Protein AF-A0A3R5UAH2-F1 (afdb_monomer_lite)

Secondary structure (DSSP, 8-state):
--HHHHHHHHHHHHHHHHHHHHHHHHHHHHHHHHHHHHHHHHHHHHHH-TT--SHHHHHHHHHHHHHHHHHHHHHHHHHHHHHHHHHHHHHHHHHHHHHHHHHHHHHHTTS--

Radius of gyration: 25.36 Å; chains: 1; bounding box: 59×18×71 Å

Structure (mmCIF, N/CA/C/O backbone):
data_AF-A0A3R5UAH2-F1
#
_entry.id   AF-A0A3R5UAH2-F1
#
loop_
_atom_site.group_PDB
_atom_site.id
_atom_site.type_symbol
_atom_site.label_atom_id
_atom_site.label_alt_id
_atom_site.label_comp_id
_atom_site.label_asym_id
_atom_site.label_entity_id
_atom_site.label_seq_id
_atom_site.pdbx_PDB_ins_code
_atom_site.Cartn_x
_atom_site.Cartn_y
_atom_site.Cartn_z
_atom_site.occupancy
_atom_site.B_iso_or_equiv
_atom_site.auth_seq_id
_atom_site.auth_comp_id
_atom_site.auth_asym_id
_atom_site.auth_atom_id
_atom_site.pdbx_PDB_model_num
ATOM 1 N N . MET A 1 1 ? 25.115 9.848 -23.576 1.00 60.31 1 MET A N 1
ATOM 2 C CA . MET A 1 1 ? 24.892 8.673 -22.694 1.00 60.31 1 MET A CA 1
ATOM 3 C C . MET A 1 1 ? 24.383 7.517 -23.545 1.00 60.31 1 MET A C 1
ATOM 5 O O . MET A 1 1 ? 23.520 7.759 -24.379 1.00 60.31 1 MET A O 1
ATOM 9 N N . SER A 1 2 ? 24.900 6.294 -23.387 1.00 81.31 2 SER A N 1
ATOM 10 C CA . SER A 1 2 ? 24.414 5.140 -24.166 1.00 81.31 2 SER A CA 1
ATOM 11 C C . SER A 1 2 ? 23.060 4.653 -23.633 1.00 81.31 2 SER A C 1
ATOM 13 O O . SER A 1 2 ? 22.822 4.717 -22.421 1.00 81.31 2 SER A O 1
ATOM 15 N N . LYS A 1 3 ? 22.184 4.122 -24.501 1.00 81.81 3 LYS A N 1
ATOM 16 C CA . LYS A 1 3 ? 20.893 3.520 -24.094 1.00 81.81 3 LYS A CA 1
ATOM 17 C C . LYS A 1 3 ? 21.080 2.493 -22.964 1.00 81.81 3 LYS A C 1
ATOM 19 O O . LYS A 1 3 ? 20.392 2.556 -21.952 1.00 81.81 3 LYS A O 1
ATOM 24 N N . LYS A 1 4 ? 22.130 1.670 -23.064 1.00 84.12 4 LYS A N 1
ATOM 25 C CA . LYS A 1 4 ? 22.572 0.704 -22.044 1.00 84.12 4 LYS A CA 1
ATOM 26 C C . LYS A 1 4 ? 22.828 1.339 -20.668 1.00 84.12 4 LYS A C 1
ATOM 28 O O . LYS A 1 4 ? 22.342 0.831 -19.661 1.00 84.12 4 LYS A O 1
ATOM 33 N N . SER A 1 5 ? 23.561 2.457 -20.613 1.00 86.25 5 SER A N 1
ATOM 34 C CA . SER A 1 5 ? 23.811 3.173 -19.348 1.00 86.25 5 SER A CA 1
ATOM 35 C C . SER A 1 5 ? 22.534 3.773 -18.747 1.00 86.25 5 SER A C 1
ATOM 37 O O . SER A 1 5 ? 22.347 3.714 -17.534 1.00 86.25 5 SER A O 1
ATOM 39 N N . SER A 1 6 ? 21.627 4.271 -19.593 1.00 89.31 6 SER A N 1
ATOM 40 C CA . SER A 1 6 ? 20.330 4.806 -19.167 1.00 89.31 6 SER A CA 1
ATOM 41 C C . SER A 1 6 ? 19.433 3.722 -18.555 1.00 89.31 6 SER A C 1
ATOM 43 O O . SER A 1 6 ? 18.920 3.898 -17.450 1.00 89.31 6 SER A O 1
ATOM 45 N N . TYR A 1 7 ? 19.305 2.565 -19.217 1.00 90.56 7 TYR A N 1
ATOM 46 C CA . TYR A 1 7 ? 18.507 1.442 -18.712 1.00 90.56 7 TYR A CA 1
ATOM 47 C C . TYR A 1 7 ? 19.055 0.888 -17.398 1.00 90.56 7 TYR A C 1
ATOM 49 O O . TYR A 1 7 ? 18.286 0.662 -16.467 1.00 90.56 7 TYR A O 1
ATOM 57 N N . LYS A 1 8 ? 20.382 0.756 -17.273 1.00 89.50 8 LYS A N 1
ATOM 58 C CA . LYS A 1 8 ? 21.011 0.326 -16.018 1.00 89.50 8 LYS A CA 1
ATOM 59 C C . LYS A 1 8 ? 20.704 1.287 -14.865 1.00 89.50 8 LYS A C 1
ATOM 61 O O . LYS A 1 8 ? 20.313 0.835 -13.796 1.00 89.50 8 LYS A O 1
ATOM 66 N N . ARG A 1 9 ? 20.791 2.605 -15.096 1.00 93.00 9 ARG A N 1
ATOM 67 C CA . ARG A 1 9 ? 20.428 3.605 -14.078 1.00 93.00 9 ARG A CA 1
ATOM 68 C C . ARG A 1 9 ? 18.964 3.472 -13.654 1.00 93.00 9 ARG A C 1
ATOM 70 O O . ARG A 1 9 ? 18.670 3.500 -12.466 1.00 93.00 9 ARG A O 1
ATOM 77 N N . LYS A 1 10 ? 18.054 3.276 -14.614 1.00 93.06 10 LYS A N 1
ATOM 78 C CA . LYS A 1 10 ? 16.627 3.058 -14.333 1.00 93.06 10 LYS A CA 1
ATOM 79 C C . LYS A 1 10 ? 16.379 1.793 -13.512 1.00 93.06 10 LYS A C 1
ATOM 81 O O . LYS A 1 10 ? 15.600 1.837 -12.567 1.00 93.06 10 LYS A O 1
ATOM 86 N N . MET A 1 11 ? 17.067 0.694 -13.814 1.00 94.06 11 MET A N 1
ATOM 87 C CA . MET A 1 11 ? 17.007 -0.519 -12.993 1.00 94.06 11 MET A CA 1
ATOM 88 C C . MET A 1 11 ? 17.432 -0.243 -11.544 1.00 94.06 11 MET A C 1
ATOM 90 O O . MET A 1 11 ? 16.733 -0.646 -10.618 1.00 94.06 11 MET A O 1
ATOM 94 N N . ASP A 1 12 ? 18.537 0.473 -11.330 1.00 93.81 12 ASP A N 1
ATOM 95 C CA . ASP A 1 12 ? 19.001 0.806 -9.978 1.00 93.81 12 ASP A CA 1
ATOM 96 C C . ASP A 1 12 ? 18.001 1.717 -9.238 1.00 93.81 12 ASP A C 1
ATOM 98 O O . ASP A 1 12 ? 17.711 1.481 -8.064 1.00 93.81 12 ASP A O 1
ATOM 102 N N . GLU A 1 13 ? 17.405 2.700 -9.928 1.00 93.62 13 GLU A N 1
ATOM 103 C CA . GLU A 1 13 ? 16.338 3.563 -9.393 1.00 93.62 13 GLU A CA 1
ATOM 104 C C . GLU A 1 13 ? 15.145 2.730 -8.870 1.00 93.62 13 GLU A C 1
ATOM 106 O O . GLU A 1 13 ? 14.755 2.871 -7.708 1.00 93.62 13 GLU A O 1
ATOM 111 N N . TYR A 1 14 ? 14.596 1.816 -9.681 1.00 92.31 14 TYR A N 1
ATOM 112 C CA . TYR A 1 14 ? 13.428 1.008 -9.288 1.00 92.31 14 TYR A CA 1
ATOM 113 C C . TYR A 1 14 ? 13.750 -0.087 -8.269 1.00 92.31 14 TYR A C 1
ATOM 115 O O . TYR A 1 14 ? 12.918 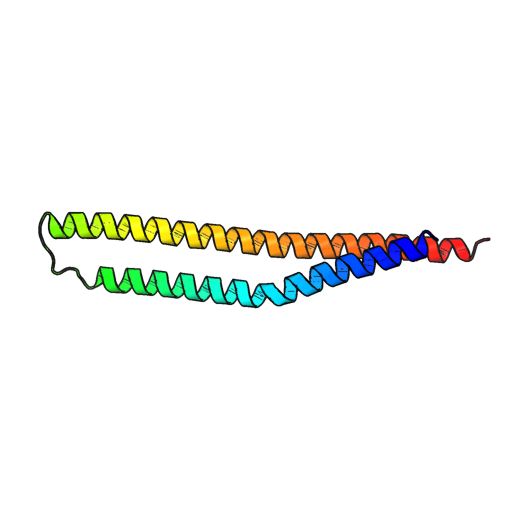-0.404 -7.414 1.00 92.31 14 TYR A O 1
ATOM 123 N N . LYS A 1 15 ? 14.966 -0.638 -8.304 1.00 91.69 15 LYS A N 1
ATOM 124 C CA . LYS A 1 15 ? 15.434 -1.574 -7.279 1.00 91.69 15 LYS A CA 1
ATOM 125 C C . LYS A 1 15 ? 15.531 -0.887 -5.918 1.00 91.69 15 LYS A C 1
ATOM 127 O O . LYS A 1 15 ? 15.058 -1.427 -4.922 1.00 91.69 15 LYS A O 1
ATOM 132 N N . ASN A 1 16 ? 16.091 0.321 -5.874 1.00 92.38 16 ASN A N 1
ATOM 133 C CA . ASN A 1 16 ? 16.179 1.101 -4.642 1.00 92.38 16 ASN A CA 1
ATOM 134 C C . ASN A 1 16 ? 14.794 1.501 -4.118 1.00 92.38 16 ASN A C 1
ATOM 136 O O . ASN A 1 16 ? 14.552 1.404 -2.917 1.00 92.38 16 ASN A O 1
ATOM 140 N N . ALA A 1 17 ? 13.869 1.887 -5.001 1.00 88.19 17 ALA A N 1
ATOM 141 C CA . ALA A 1 17 ? 12.492 2.190 -4.614 1.00 88.19 17 ALA A CA 1
ATOM 142 C C . ALA A 1 17 ? 11.776 0.976 -3.986 1.00 88.19 17 ALA A C 1
ATOM 144 O O . ALA A 1 17 ? 11.192 1.113 -2.912 1.00 88.19 17 ALA A O 1
ATOM 145 N N . SER A 1 18 ? 11.885 -0.217 -4.585 1.00 89.56 18 SER A N 1
ATOM 146 C CA . SER A 1 18 ? 11.323 -1.455 -4.012 1.00 89.56 18 SER A CA 1
ATOM 147 C C . SER A 1 18 ? 11.957 -1.804 -2.658 1.00 89.56 18 SER A C 1
ATOM 149 O O . SER A 1 18 ? 11.244 -2.087 -1.696 1.00 89.56 18 SER A O 1
ATOM 151 N N . ASN A 1 19 ? 13.285 -1.703 -2.539 1.00 89.44 19 ASN A N 1
ATOM 152 C CA . ASN A 1 19 ? 13.987 -1.965 -1.279 1.00 89.44 19 ASN A CA 1
ATOM 153 C C . ASN A 1 19 ? 13.562 -1.008 -0.158 1.00 89.44 19 ASN A C 1
ATOM 155 O O . ASN A 1 19 ? 13.397 -1.430 0.986 1.00 89.44 19 ASN A O 1
ATOM 159 N N . ASN A 1 20 ? 13.376 0.275 -0.479 1.00 87.19 20 ASN A N 1
ATOM 160 C CA . ASN A 1 20 ? 12.886 1.254 0.486 1.00 87.19 20 ASN A CA 1
ATOM 161 C C . ASN A 1 20 ? 11.473 0.898 0.955 1.00 87.19 20 ASN A C 1
ATOM 163 O O . ASN A 1 20 ? 11.218 0.933 2.153 1.00 87.19 20 ASN A O 1
ATOM 167 N N . ILE A 1 21 ? 10.584 0.497 0.042 1.00 86.88 21 ILE A N 1
ATOM 168 C CA . ILE A 1 21 ? 9.226 0.061 0.393 1.00 86.88 21 ILE A CA 1
ATOM 169 C C . ILE A 1 21 ? 9.262 -1.136 1.358 1.00 86.88 21 ILE A C 1
ATOM 171 O O . ILE A 1 21 ? 8.710 -1.038 2.455 1.00 86.88 21 ILE A O 1
ATOM 175 N N . ARG A 1 22 ? 10.006 -2.201 1.026 1.00 85.25 22 ARG A N 1
ATOM 176 C CA . ARG A 1 22 ? 10.159 -3.390 1.892 1.00 85.25 22 ARG A CA 1
ATOM 177 C C . ARG A 1 22 ? 10.704 -3.078 3.280 1.00 85.25 22 ARG A C 1
ATOM 179 O O . ARG A 1 22 ? 10.437 -3.800 4.232 1.00 85.25 22 ARG A O 1
ATOM 186 N N . ARG A 1 23 ? 11.505 -2.020 3.413 1.00 85.62 23 ARG A N 1
ATOM 187 C CA . ARG A 1 23 ? 12.065 -1.614 4.706 1.00 85.62 23 ARG A CA 1
ATOM 188 C C . ARG A 1 23 ? 11.006 -1.022 5.641 1.00 85.62 23 ARG A C 1
ATOM 190 O O . ARG A 1 23 ? 11.120 -1.186 6.857 1.00 85.62 23 ARG A O 1
ATOM 197 N N . TYR A 1 24 ? 10.024 -0.308 5.095 1.00 78.44 24 TYR A N 1
ATOM 198 C CA . TYR A 1 24 ? 9.004 0.392 5.882 1.00 78.44 24 TYR A CA 1
ATOM 199 C C . TYR A 1 24 ? 7.714 -0.412 6.054 1.00 78.44 24 TYR A C 1
ATOM 201 O O . TYR A 1 24 ? 7.021 -0.220 7.050 1.00 78.44 24 TYR A O 1
ATOM 209 N N . GLU A 1 25 ? 7.423 -1.343 5.146 1.00 82.69 25 GLU A N 1
ATOM 210 C CA . GLU A 1 25 ? 6.239 -2.208 5.193 1.00 82.69 25 GLU A CA 1
ATOM 211 C C . GLU A 1 25 ? 6.033 -2.901 6.564 1.00 82.69 25 GLU A C 1
ATOM 213 O O . GLU A 1 25 ? 4.950 -2.739 7.135 1.00 82.69 25 GLU A O 1
ATOM 218 N N . PRO A 1 26 ? 7.043 -3.538 7.201 1.00 83.06 26 PRO A N 1
ATOM 219 C CA . PRO A 1 26 ? 6.847 -4.196 8.497 1.00 83.06 26 PRO A CA 1
ATOM 220 C C . PRO A 1 26 ? 6.513 -3.226 9.634 1.00 83.06 26 PRO A C 1
ATOM 222 O O . PRO A 1 26 ? 5.765 -3.565 10.552 1.00 83.06 26 PRO A O 1
ATOM 225 N N . GLN A 1 27 ? 7.066 -2.009 9.588 1.00 81.25 27 GLN A N 1
ATOM 226 C CA . GLN A 1 27 ? 6.816 -0.986 10.608 1.00 81.25 27 GLN A CA 1
ATOM 227 C C . GLN A 1 27 ? 5.370 -0.499 10.520 1.00 81.25 27 GLN A C 1
ATOM 229 O O . GLN A 1 27 ? 4.697 -0.379 11.540 1.00 81.25 27 GLN A O 1
ATOM 234 N N . ILE A 1 28 ? 4.875 -0.294 9.298 1.00 80.00 28 ILE A N 1
ATOM 235 C CA . ILE A 1 28 ? 3.494 0.124 9.041 1.00 80.00 28 ILE A CA 1
ATOM 236 C C . ILE A 1 28 ? 2.517 -0.977 9.457 1.00 80.00 28 ILE A C 1
ATOM 238 O O . ILE A 1 28 ? 1.536 -0.683 10.139 1.00 80.00 28 ILE A O 1
ATOM 242 N N . GLN A 1 29 ? 2.811 -2.236 9.121 1.00 82.25 29 GLN A N 1
ATOM 243 C CA . GLN A 1 29 ? 2.006 -3.382 9.545 1.00 82.25 29 GLN A CA 1
ATOM 244 C C . GLN A 1 29 ? 1.945 -3.494 11.076 1.00 82.25 29 GLN A C 1
ATOM 246 O O . GLN A 1 29 ? 0.866 -3.612 11.651 1.00 82.25 29 GLN A O 1
ATOM 251 N N . THR A 1 30 ? 3.087 -3.351 11.754 1.00 84.69 30 THR A N 1
ATOM 252 C CA . THR A 1 30 ? 3.147 -3.373 13.224 1.00 84.69 30 THR A CA 1
ATOM 253 C C . THR A 1 30 ? 2.314 -2.245 13.836 1.00 84.69 30 THR A C 1
ATOM 255 O O . THR A 1 30 ? 1.547 -2.476 14.770 1.00 84.69 30 THR A O 1
ATOM 258 N N . SER A 1 31 ? 2.420 -1.020 13.310 1.00 80.75 31 SER A N 1
ATOM 259 C CA . SER A 1 31 ? 1.606 0.106 13.781 1.00 80.75 31 SER A CA 1
ATOM 260 C C . SER A 1 31 ? 0.109 -0.136 13.571 1.00 80.75 31 SER A C 1
ATOM 262 O O . SER A 1 31 ? -0.684 0.154 14.465 1.00 80.75 31 SER A O 1
ATOM 264 N N . LEU A 1 32 ? -0.281 -0.708 12.429 1.00 83.06 32 LEU A N 1
ATOM 265 C CA . LEU A 1 32 ? -1.663 -1.094 12.140 1.00 83.06 32 LEU A CA 1
ATOM 266 C C . LEU A 1 32 ? -2.207 -2.107 13.151 1.00 83.06 32 LEU A C 1
ATOM 268 O O . LEU A 1 32 ? -3.328 -1.946 13.636 1.00 83.06 32 LEU A O 1
ATOM 272 N N . ASP A 1 33 ? -1.418 -3.121 13.494 1.00 84.56 33 ASP A N 1
ATOM 273 C CA . ASP A 1 33 ? -1.829 -4.155 14.442 1.00 84.56 33 ASP A CA 1
ATOM 274 C C . ASP A 1 33 ? -1.939 -3.613 15.874 1.00 84.56 33 ASP A C 1
ATOM 276 O O . ASP A 1 33 ? -2.890 -3.940 16.585 1.00 84.56 33 ASP A O 1
ATOM 280 N N . ILE A 1 34 ? -1.040 -2.709 16.285 1.00 82.56 34 ILE A N 1
ATOM 281 C CA . ILE A 1 34 ? -1.143 -1.999 17.573 1.00 82.56 34 ILE A CA 1
ATOM 282 C C . ILE A 1 34 ? -2.439 -1.186 17.643 1.00 82.56 34 ILE A C 1
ATOM 284 O O . ILE A 1 34 ? -3.149 -1.248 18.650 1.00 82.56 34 ILE A O 1
ATOM 288 N N . ILE A 1 35 ? -2.772 -0.450 16.577 1.00 78.94 35 ILE A N 1
ATOM 289 C CA . ILE A 1 35 ? -3.997 0.358 16.519 1.00 78.94 35 ILE A CA 1
ATOM 290 C C . ILE A 1 35 ? -5.226 -0.551 16.629 1.00 78.94 35 ILE A C 1
ATOM 292 O O . ILE A 1 35 ? -6.076 -0.314 17.485 1.00 78.94 35 ILE A O 1
ATOM 296 N N . LYS A 1 36 ? -5.296 -1.631 15.839 1.00 80.81 36 LYS A N 1
ATOM 297 C CA . LYS A 1 36 ? -6.408 -2.599 15.891 1.00 80.81 36 LYS A CA 1
ATOM 298 C C . LYS A 1 36 ? -6.580 -3.209 17.282 1.00 80.81 36 LYS A C 1
ATOM 300 O O . LYS A 1 36 ? -7.697 -3.277 17.788 1.00 80.81 36 LYS A O 1
ATOM 305 N N . ASN A 1 37 ? -5.482 -3.614 17.918 1.00 82.31 37 ASN A N 1
ATOM 306 C CA . ASN A 1 37 ? -5.520 -4.188 19.262 1.00 82.31 37 ASN A CA 1
ATOM 307 C C . ASN A 1 37 ? -5.969 -3.166 20.315 1.00 82.31 37 ASN A C 1
ATOM 309 O O . ASN A 1 37 ? -6.741 -3.510 21.206 1.00 82.31 37 ASN A O 1
ATOM 313 N N . THR A 1 38 ? -5.534 -1.909 20.192 1.00 76.69 38 THR A N 1
ATOM 314 C CA . THR A 1 38 ? -5.944 -0.823 21.097 1.00 76.69 38 THR A CA 1
ATOM 315 C C . THR A 1 38 ? -7.44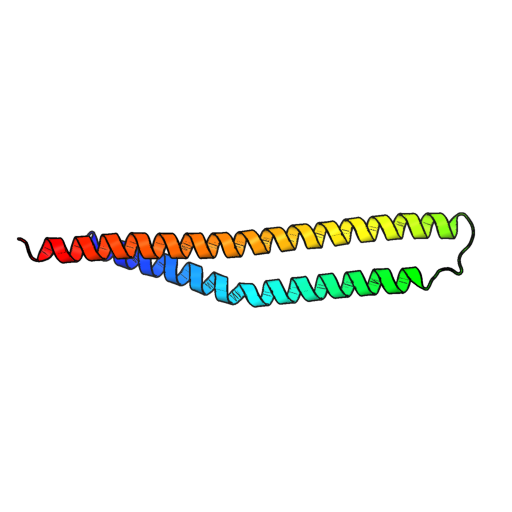2 -0.548 20.985 1.00 76.69 38 THR A C 1
ATOM 317 O O . THR A 1 38 ? -8.124 -0.454 22.002 1.00 76.69 38 THR A O 1
ATOM 320 N N . ILE A 1 39 ? -7.970 -0.487 19.758 1.00 74.62 39 ILE A N 1
ATOM 321 C CA . ILE A 1 39 ? -9.403 -0.281 19.496 1.00 74.62 39 ILE A CA 1
ATOM 322 C C . ILE A 1 39 ? -10.226 -1.435 20.065 1.00 74.62 39 ILE A C 1
ATOM 324 O O . ILE A 1 39 ? -11.191 -1.210 20.787 1.00 74.62 39 ILE A O 1
ATOM 328 N N . ARG A 1 40 ? -9.800 -2.678 19.826 1.00 75.19 40 ARG A N 1
ATOM 329 C CA . ARG A 1 40 ? -10.467 -3.854 20.390 1.00 75.19 40 ARG A CA 1
ATOM 330 C C . ARG A 1 40 ? -10.463 -3.843 21.921 1.00 75.19 40 ARG A C 1
ATOM 332 O O . ARG A 1 40 ? -11.456 -4.201 22.545 1.00 75.19 40 ARG A O 1
ATOM 339 N N . GLY A 1 41 ? -9.350 -3.437 22.535 1.00 72.81 41 GLY A N 1
ATOM 340 C CA . GLY A 1 41 ? -9.253 -3.281 23.987 1.00 72.81 41 GLY A CA 1
ATOM 341 C C . GLY A 1 41 ? -10.216 -2.221 24.522 1.00 72.81 41 GLY A C 1
ATOM 342 O O . GLY A 1 41 ? -10.854 -2.443 25.548 1.00 72.81 41 GLY A O 1
ATOM 343 N N . PHE A 1 42 ? -10.367 -1.110 23.797 1.00 69.44 42 PHE A N 1
ATOM 344 C CA . PHE A 1 42 ? -11.350 -0.072 24.093 1.00 69.44 42 PHE A CA 1
ATOM 345 C C . PHE A 1 42 ? -12.767 -0.665 24.085 1.00 69.44 42 PHE A C 1
ATOM 347 O O . PHE A 1 42 ? -13.397 -0.665 25.137 1.00 69.44 42 PHE A O 1
ATOM 354 N N . GLU A 1 43 ? -13.226 -1.274 22.983 1.00 67.94 43 GLU A N 1
ATOM 355 C CA . GLU A 1 43 ? -14.562 -1.904 22.874 1.00 67.94 43 GLU A CA 1
ATOM 356 C C . GLU A 1 43 ? -14.884 -2.863 24.040 1.00 67.94 43 GLU A C 1
ATOM 358 O O . GLU A 1 43 ? -15.983 -2.826 24.598 1.00 67.94 43 GLU A O 1
ATOM 363 N N . VAL A 1 44 ? -13.915 -3.686 24.460 1.00 64.19 44 VAL A N 1
ATOM 364 C CA . VAL A 1 44 ? -14.081 -4.617 25.591 1.00 64.19 44 VAL A CA 1
ATOM 365 C C . VAL A 1 44 ? -14.332 -3.879 26.910 1.00 64.19 44 VAL A C 1
ATOM 367 O O . VAL A 1 44 ? -15.220 -4.282 27.661 1.00 64.19 44 VAL A O 1
ATOM 370 N N . VAL A 1 45 ? -13.606 -2.793 27.194 1.00 66.88 45 VAL A N 1
ATOM 371 C CA . VAL A 1 45 ? -13.803 -1.993 28.418 1.00 66.88 45 VAL A CA 1
ATOM 372 C C . VAL A 1 45 ? -15.208 -1.382 28.458 1.00 66.88 45 VAL A C 1
ATOM 374 O O . VAL A 1 45 ? -15.860 -1.441 29.501 1.00 66.88 45 VAL A O 1
ATOM 377 N N . TYR A 1 46 ? -15.719 -0.879 27.328 1.00 62.84 46 TYR A N 1
ATOM 378 C CA . TYR A 1 46 ? -17.087 -0.337 27.251 1.00 62.84 46 TYR A CA 1
ATOM 379 C C . TYR A 1 46 ? -18.159 -1.396 27.500 1.00 62.84 46 TYR A C 1
ATOM 381 O O . TYR A 1 46 ? -19.130 -1.135 28.209 1.00 62.84 46 TYR A O 1
ATOM 389 N N . SER A 1 47 ? -17.975 -2.613 26.978 1.00 62.12 47 SER A N 1
ATOM 390 C CA . SER A 1 47 ? -18.936 -3.704 27.196 1.00 62.12 47 SER A CA 1
ATOM 391 C C . SER A 1 47 ? -19.093 -4.088 28.676 1.00 62.12 47 SER A C 1
ATOM 393 O O . SER A 1 47 ? -20.142 -4.588 29.078 1.00 62.12 47 SER A O 1
ATOM 395 N N . GLN A 1 48 ? -18.077 -3.821 29.508 1.00 62.00 48 GLN A N 1
ATOM 396 C CA . GLN A 1 48 ? -18.098 -4.111 30.945 1.00 62.00 48 GLN A CA 1
ATOM 397 C C . GLN A 1 48 ? -18.699 -2.984 31.798 1.00 62.00 48 GLN A C 1
ATOM 399 O O . GLN A 1 48 ? -19.095 -3.237 32.934 1.00 62.00 48 GLN A O 1
ATOM 404 N N . SER A 1 49 ? -18.817 -1.754 31.285 1.00 60.84 49 SER A N 1
ATOM 405 C CA . SER A 1 49 ? -19.301 -0.593 32.051 1.00 60.84 49 SER A CA 1
ATOM 406 C C . SER A 1 49 ? -20.833 -0.487 32.181 1.00 60.84 49 SER A C 1
ATOM 408 O O . SER A 1 49 ? -21.339 0.573 32.536 1.00 60.84 49 SER A O 1
ATOM 410 N N . GLY A 1 50 ? -21.581 -1.568 31.925 1.00 56.72 50 GLY A N 1
ATOM 411 C CA . GLY A 1 50 ? -23.054 -1.628 31.837 1.00 56.72 50 GLY A CA 1
ATOM 412 C C . GLY A 1 50 ? -23.862 -1.335 33.115 1.00 56.72 50 GLY A C 1
ATOM 413 O O . GLY A 1 50 ? -24.989 -1.797 33.241 1.00 56.72 50 GLY A O 1
ATOM 414 N N . SER A 1 51 ? -23.314 -0.592 34.076 1.00 61.78 51 SER A N 1
ATOM 415 C CA . SER A 1 51 ? -23.973 -0.203 35.330 1.00 61.78 51 SER A CA 1
ATOM 416 C C . SER A 1 51 ? -24.555 1.223 35.328 1.00 61.78 51 SER A C 1
ATOM 418 O O . SER A 1 51 ? -24.959 1.711 36.383 1.00 61.78 51 SER A O 1
ATOM 420 N N . PHE A 1 52 ? -24.616 1.904 34.179 1.00 62.78 52 PHE A N 1
ATOM 421 C CA . PHE A 1 52 ? -25.234 3.232 34.039 1.00 62.78 52 PHE A CA 1
ATOM 422 C C . PHE A 1 52 ? -26.683 3.118 33.525 1.00 62.78 52 PHE A C 1
ATOM 424 O O . PHE A 1 52 ? -26.958 2.306 32.648 1.00 62.78 52 PHE A O 1
ATOM 431 N N . TYR A 1 53 ? -27.602 3.940 34.049 1.00 64.75 53 TYR A N 1
ATOM 432 C CA . TYR A 1 53 ? -29.016 4.000 33.635 1.00 64.75 53 TYR A CA 1
ATOM 433 C C . TYR A 1 53 ? -29.431 5.443 33.284 1.00 64.75 53 TYR A C 1
ATOM 435 O O . TYR A 1 53 ? -28.920 6.392 33.884 1.00 64.75 53 TYR A O 1
ATOM 443 N N . GLY A 1 54 ? -30.389 5.603 32.361 1.00 72.62 54 GLY A N 1
ATOM 444 C CA . GLY A 1 54 ? -30.967 6.898 31.950 1.00 72.62 54 GLY A CA 1
ATOM 445 C C . GLY A 1 54 ? -30.103 7.684 30.955 1.00 72.62 54 GLY A C 1
ATOM 446 O O . GLY A 1 54 ? -29.163 7.132 30.396 1.00 72.62 54 GLY A O 1
ATOM 447 N N . ASP A 1 55 ? -30.369 8.985 30.777 1.00 73.69 55 ASP A N 1
ATOM 448 C CA . ASP A 1 55 ? -29.714 9.871 29.784 1.00 73.69 55 ASP A CA 1
ATOM 449 C C . ASP A 1 55 ? -28.171 9.839 29.790 1.00 73.69 55 ASP A C 1
ATOM 451 O O . ASP A 1 55 ? -27.520 10.194 28.805 1.00 73.69 55 ASP A O 1
ATOM 455 N N . VAL A 1 56 ? -27.565 9.449 30.917 1.00 70.94 56 VAL A N 1
ATOM 456 C CA . VAL A 1 56 ? -26.112 9.271 31.060 1.00 70.94 56 VAL A CA 1
ATOM 457 C C . VAL A 1 56 ? -25.628 8.031 30.307 1.00 70.94 56 VAL A C 1
ATOM 459 O O . VAL A 1 56 ? -24.586 8.100 29.659 1.00 70.94 56 VAL A O 1
ATOM 462 N N . ALA A 1 57 ? -26.374 6.926 30.369 1.00 71.88 57 ALA A N 1
ATOM 463 C CA . ALA A 1 57 ? -26.085 5.712 29.614 1.00 71.88 57 ALA A CA 1
ATOM 464 C C . ALA A 1 57 ? -26.228 5.968 28.109 1.00 71.88 57 ALA A C 1
ATOM 466 O O . ALA A 1 57 ? -25.296 5.681 27.363 1.00 71.88 57 ALA A O 1
ATOM 467 N N . ASP A 1 58 ? -27.312 6.628 27.694 1.00 70.88 58 ASP A N 1
ATOM 468 C CA . ASP A 1 58 ? -27.583 6.931 26.283 1.00 70.88 58 ASP A CA 1
ATOM 469 C C . ASP A 1 58 ? -26.524 7.877 25.683 1.00 70.88 58 ASP A C 1
ATOM 471 O O . ASP A 1 58 ? -26.001 7.643 24.591 1.00 70.88 58 ASP A O 1
ATOM 475 N N . ASN A 1 59 ? -26.130 8.933 26.413 1.00 74.44 59 ASN A N 1
ATOM 476 C CA . ASN A 1 59 ? -25.045 9.8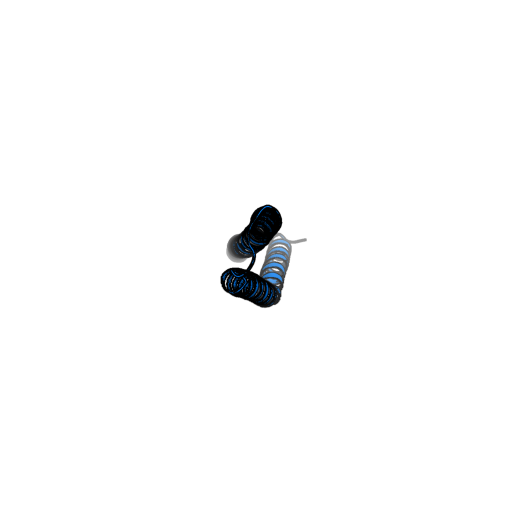23 25.977 1.00 74.44 59 ASN A CA 1
ATOM 477 C C . ASN A 1 59 ? -23.696 9.111 25.905 1.00 74.44 59 ASN A C 1
ATOM 479 O O . ASN A 1 59 ? -22.873 9.415 25.036 1.00 74.44 59 ASN A O 1
ATOM 483 N N . PHE A 1 60 ? -23.433 8.219 26.856 1.00 73.06 60 PHE A N 1
ATOM 484 C CA . PHE A 1 60 ? -22.194 7.466 26.886 1.00 73.06 60 PHE A CA 1
ATOM 485 C C . PHE A 1 60 ? -22.135 6.480 25.718 1.00 73.06 60 PHE A C 1
ATOM 487 O O . PHE A 1 60 ? -21.127 6.463 25.013 1.00 73.06 60 PHE A O 1
ATOM 494 N N . GLU A 1 61 ? -23.214 5.744 25.444 1.00 73.75 61 GLU A N 1
ATOM 495 C CA . GLU A 1 61 ? -23.328 4.834 24.301 1.00 73.75 61 GLU A CA 1
ATOM 496 C C . GLU A 1 61 ? -23.132 5.586 22.982 1.00 73.75 61 GLU A C 1
ATOM 498 O O . GLU A 1 61 ? -22.241 5.236 22.205 1.00 73.75 61 GLU A O 1
ATOM 503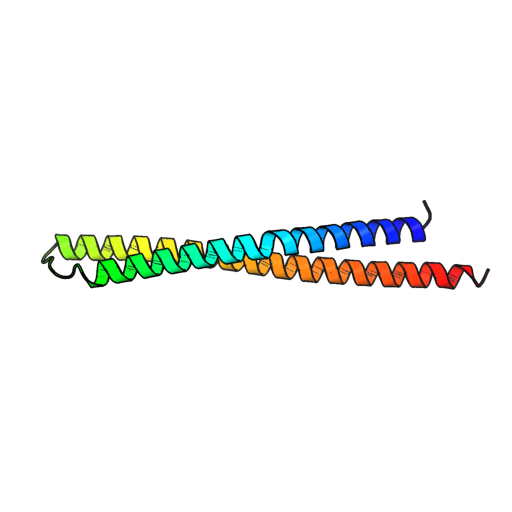 N N . HIS A 1 62 ? -23.848 6.697 22.775 1.00 74.19 62 HIS A N 1
ATOM 504 C CA . HIS A 1 62 ? -23.717 7.487 21.552 1.00 74.19 62 HIS A CA 1
ATOM 505 C C . HIS A 1 62 ? -22.280 7.987 21.327 1.00 74.19 62 HIS A C 1
ATOM 507 O O . HIS A 1 62 ? -21.736 7.835 20.227 1.00 74.19 62 HIS A O 1
ATOM 513 N N . LYS A 1 63 ? -21.635 8.556 22.354 1.00 77.00 63 LYS A N 1
ATOM 514 C CA . LYS A 1 63 ? -20.245 9.030 22.242 1.00 77.00 63 LYS A CA 1
ATOM 515 C C . LYS A 1 63 ? -19.261 7.886 22.024 1.00 77.00 63 LYS A C 1
ATOM 517 O O . LYS A 1 63 ? -18.297 8.048 21.278 1.00 77.00 63 LYS A O 1
ATOM 522 N N . SER A 1 64 ? -19.498 6.739 22.652 1.00 73.31 64 SER A N 1
ATOM 523 C CA . SER A 1 64 ? -18.666 5.545 22.478 1.00 73.31 64 SER A CA 1
ATOM 524 C C . SER A 1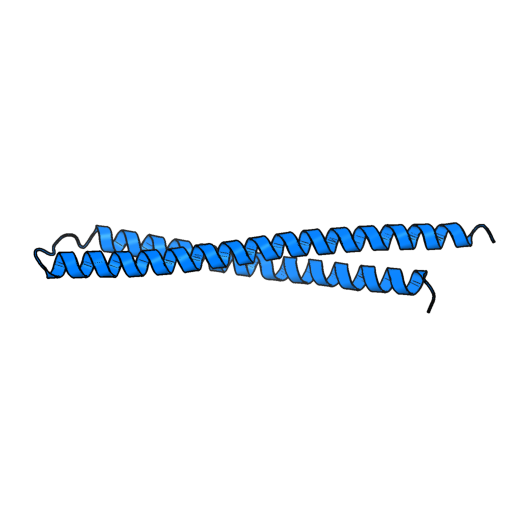 64 ? -18.742 5.035 21.044 1.00 73.31 64 SER A C 1
ATOM 526 O O . SER A 1 64 ? -17.711 4.727 20.447 1.00 73.31 64 SER A O 1
ATOM 528 N N . GLN A 1 65 ? -19.941 5.040 20.462 1.00 76.06 65 GLN A N 1
ATOM 529 C CA . GLN A 1 65 ? -20.163 4.674 19.070 1.00 76.06 65 GLN A CA 1
ATOM 530 C C . GLN A 1 65 ? -19.449 5.634 18.109 1.00 76.06 65 GLN A C 1
ATOM 532 O O . GLN A 1 65 ? -18.721 5.185 17.229 1.00 76.06 65 GLN A O 1
ATOM 537 N N . GLU A 1 66 ? -19.555 6.951 18.332 1.00 79.06 66 GLU A N 1
ATOM 538 C CA . GLU A 1 66 ? -18.867 7.959 17.511 1.00 79.06 66 GLU A CA 1
ATOM 539 C C . GLU A 1 66 ? -17.338 7.792 17.560 1.00 79.06 66 GLU A C 1
ATOM 541 O O . GLU A 1 66 ? -16.647 7.917 16.542 1.00 79.06 66 GLU A O 1
ATOM 546 N N . VAL A 1 67 ? -16.789 7.485 18.741 1.00 76.88 67 VAL A N 1
ATOM 547 C CA . VAL A 1 67 ? -15.360 7.187 18.895 1.00 76.88 67 VAL A CA 1
ATOM 548 C C . VAL A 1 67 ? -14.992 5.911 18.139 1.00 76.88 67 VAL A C 1
ATOM 550 O O . VAL A 1 67 ? -13.991 5.917 17.420 1.00 76.88 67 VAL A O 1
ATOM 553 N N . ASN A 1 68 ? -15.796 4.851 18.242 1.00 76.69 68 ASN A N 1
ATOM 554 C CA . ASN A 1 68 ? -15.528 3.598 17.542 1.00 76.69 68 ASN A CA 1
ATOM 555 C C . ASN A 1 68 ? -15.561 3.770 16.015 1.00 76.69 68 ASN A C 1
ATOM 557 O O . ASN A 1 68 ? -14.657 3.316 15.314 1.00 76.69 68 ASN A O 1
ATOM 561 N N . ASP A 1 69 ? -16.533 4.515 15.490 1.00 82.06 69 ASP A N 1
ATOM 562 C CA . ASP A 1 69 ? -16.645 4.812 14.059 1.00 82.06 69 ASP A CA 1
ATOM 563 C C . ASP A 1 69 ? -15.428 5.593 13.542 1.00 82.06 69 ASP A C 1
ATOM 565 O O . ASP A 1 69 ? -14.864 5.279 12.486 1.00 82.06 69 ASP A O 1
ATOM 569 N N . ARG A 1 70 ? -14.962 6.588 14.309 1.00 80.19 70 ARG A N 1
ATOM 570 C CA . ARG A 1 70 ? -13.746 7.348 13.977 1.00 80.19 70 ARG A CA 1
ATOM 571 C C . ARG A 1 70 ? -12.505 6.463 13.985 1.00 80.19 70 ARG A C 1
ATOM 573 O O . ARG A 1 70 ? -11.680 6.565 13.076 1.00 80.19 70 ARG A O 1
ATOM 580 N N . LEU A 1 71 ? -12.374 5.594 14.981 1.00 78.38 71 LEU A N 1
ATOM 581 C CA . LEU A 1 71 ? -11.260 4.658 15.101 1.00 78.38 71 LEU A CA 1
ATOM 582 C C . LEU A 1 71 ? -11.243 3.648 13.943 1.00 78.38 71 LEU A C 1
ATOM 584 O O . LEU A 1 71 ? -10.204 3.464 13.304 1.00 78.38 71 LEU A O 1
ATOM 588 N N . ASN A 1 72 ? -12.396 3.079 13.595 1.00 80.94 72 ASN A N 1
ATOM 589 C CA . ASN A 1 72 ? -12.541 2.182 12.450 1.00 80.94 72 ASN A CA 1
ATOM 590 C C . ASN A 1 72 ? -12.222 2.885 11.121 1.00 80.94 72 ASN A C 1
ATOM 592 O O . ASN A 1 72 ? -11.538 2.320 10.266 1.00 80.94 72 ASN A O 1
ATOM 596 N N . SER A 1 73 ? -12.627 4.148 10.959 1.00 83.88 73 SER A N 1
ATOM 597 C CA . SER A 1 73 ? -12.259 4.962 9.793 1.00 83.88 73 SER A CA 1
ATOM 598 C C . SER A 1 73 ? -10.740 5.152 9.665 1.00 83.88 73 SER A C 1
ATOM 600 O O . SER A 1 73 ? -10.183 5.015 8.571 1.00 83.88 73 SER A O 1
ATOM 602 N N . ILE A 1 74 ? -10.040 5.395 10.780 1.00 80.69 74 ILE A N 1
ATOM 603 C CA . ILE A 1 74 ? -8.572 5.498 10.804 1.00 80.69 74 ILE A CA 1
ATOM 604 C C . ILE A 1 74 ? -7.930 4.169 10.387 1.00 80.69 74 ILE A C 1
ATOM 606 O O . ILE A 1 74 ? -7.056 4.166 9.519 1.00 80.69 74 ILE A O 1
ATOM 610 N N . VAL A 1 75 ? -8.387 3.040 10.940 1.00 82.19 75 VAL A N 1
ATOM 611 C CA . VAL A 1 75 ? -7.877 1.702 10.581 1.00 82.19 75 VAL A CA 1
ATOM 612 C C . VAL A 1 75 ? -8.058 1.409 9.096 1.00 82.19 75 VAL A C 1
ATOM 614 O O . VAL A 1 75 ? -7.126 0.919 8.450 1.00 82.19 75 VAL A O 1
ATOM 617 N N . ASN A 1 76 ? -9.227 1.730 8.540 1.00 84.19 76 ASN A N 1
ATOM 618 C CA . ASN A 1 76 ? -9.512 1.529 7.122 1.00 84.19 76 ASN A CA 1
ATOM 619 C C . ASN A 1 76 ? -8.565 2.357 6.246 1.00 84.19 76 ASN A C 1
ATOM 621 O O . ASN A 1 76 ? -7.910 1.804 5.364 1.00 84.19 76 ASN A O 1
ATOM 625 N N . ARG A 1 77 ? -8.383 3.648 6.554 1.00 80.94 77 ARG A N 1
ATOM 626 C CA . ARG A 1 77 ? -7.446 4.517 5.819 1.00 80.94 77 ARG A CA 1
ATOM 627 C C . ARG A 1 77 ? -6.006 4.019 5.893 1.00 80.94 77 ARG A C 1
ATOM 629 O O . ARG A 1 77 ? -5.309 4.013 4.883 1.00 80.94 77 ARG A O 1
ATOM 636 N N . CYS A 1 78 ? -5.547 3.593 7.068 1.00 78.81 78 CYS A N 1
ATOM 637 C CA . CYS A 1 78 ? -4.206 3.032 7.217 1.00 78.81 78 CYS A CA 1
ATOM 638 C C . CYS A 1 78 ? -4.044 1.721 6.429 1.00 78.81 78 CYS A C 1
ATOM 640 O O . CYS A 1 78 ? -3.000 1.507 5.815 1.00 78.81 78 CYS A O 1
ATOM 642 N N . SER A 1 79 ? -5.082 0.881 6.382 1.00 82.62 79 SER A N 1
ATOM 643 C CA . SER A 1 79 ? -5.087 -0.348 5.577 1.00 82.62 79 SER A CA 1
ATOM 644 C C . SER A 1 79 ? -5.033 -0.046 4.074 1.00 82.62 79 SER A C 1
ATOM 646 O O . SER A 1 79 ? -4.311 -0.715 3.337 1.00 82.62 79 SER A O 1
ATOM 648 N N . ASP A 1 80 ? -5.726 0.996 3.613 1.00 85.25 80 ASP A N 1
ATOM 649 C CA . ASP A 1 80 ? -5.658 1.441 2.218 1.00 85.25 80 ASP A CA 1
ATOM 650 C C . ASP A 1 80 ? -4.282 2.018 1.862 1.00 85.25 80 ASP A C 1
ATOM 652 O O . ASP A 1 80 ? -3.746 1.733 0.790 1.00 85.25 80 ASP A O 1
ATOM 656 N N . TYR A 1 81 ? -3.655 2.781 2.764 1.00 79.12 81 TYR A N 1
ATOM 657 C CA . TYR A 1 81 ? -2.270 3.217 2.569 1.00 79.12 81 TYR A CA 1
ATOM 658 C C . TYR A 1 81 ? -1.310 2.031 2.461 1.00 79.12 81 TYR A C 1
ATOM 660 O O . TYR A 1 81 ? -0.444 2.043 1.590 1.00 79.12 81 TYR A O 1
ATOM 668 N N . TYR A 1 82 ? -1.488 0.996 3.282 1.00 80.25 82 TYR A N 1
ATOM 669 C CA . TYR A 1 82 ? -0.681 -0.219 3.201 1.00 80.25 82 TYR A CA 1
ATOM 670 C C . TYR A 1 82 ? -0.847 -0.937 1.852 1.00 80.25 82 TYR A C 1
ATOM 672 O O . TYR A 1 82 ? 0.142 -1.232 1.185 1.00 80.25 82 TYR A O 1
ATOM 680 N N . ARG A 1 83 ? -2.086 -1.118 1.374 1.00 84.12 83 ARG A N 1
ATOM 681 C CA . ARG A 1 83 ? -2.348 -1.687 0.037 1.00 84.12 83 ARG A CA 1
ATOM 682 C C . ARG A 1 83 ? -1.675 -0.886 -1.080 1.00 84.12 83 ARG A C 1
ATOM 684 O O . ARG A 1 83 ? -1.066 -1.463 -1.976 1.00 84.12 83 ARG A O 1
ATOM 691 N N . ASN A 1 84 ? -1.728 0.444 -1.003 1.00 85.12 84 ASN A N 1
ATOM 692 C CA . ASN A 1 84 ? -1.053 1.316 -1.968 1.00 85.12 84 ASN A CA 1
ATOM 693 C C . ASN A 1 84 ? 0.475 1.138 -1.953 1.00 85.12 84 ASN A C 1
ATOM 695 O O . ASN A 1 84 ? 1.127 1.299 -2.986 1.00 85.12 84 ASN A O 1
ATOM 699 N N . ILE A 1 85 ? 1.063 0.821 -0.798 1.00 84.38 85 ILE A N 1
ATOM 700 C CA . ILE A 1 85 ? 2.496 0.540 -0.671 1.00 84.38 85 ILE A CA 1
ATOM 701 C C . ILE A 1 85 ? 2.848 -0.775 -1.372 1.00 84.38 85 ILE A C 1
ATOM 703 O O . ILE A 1 85 ? 3.770 -0.776 -2.190 1.00 84.38 85 ILE A O 1
ATOM 707 N N . GLU A 1 86 ? 2.084 -1.847 -1.144 1.00 84.56 86 GLU A N 1
ATOM 708 C CA . GLU A 1 86 ? 2.267 -3.120 -1.858 1.00 84.56 86 GLU A CA 1
ATOM 709 C C . GLU A 1 86 ? 2.135 -2.943 -3.379 1.00 84.56 86 GLU A C 1
ATOM 711 O O . GLU A 1 86 ? 2.954 -3.441 -4.157 1.00 84.56 86 GLU A O 1
ATOM 716 N N . ASP A 1 87 ? 1.127 -2.194 -3.833 1.00 90.00 87 ASP A N 1
ATOM 717 C CA . ASP A 1 87 ? 0.915 -1.938 -5.259 1.00 90.00 87 ASP A CA 1
ATOM 718 C C . ASP A 1 87 ? 2.055 -1.131 -5.884 1.00 90.00 87 ASP A C 1
ATOM 720 O O . ASP A 1 87 ? 2.486 -1.419 -7.010 1.00 90.00 87 ASP A O 1
ATOM 724 N N . ASN A 1 88 ? 2.594 -0.156 -5.151 1.00 87.62 88 ASN A N 1
ATOM 725 C CA . ASN A 1 88 ? 3.775 0.586 -5.575 1.00 87.62 88 ASN A CA 1
ATOM 726 C C . ASN A 1 88 ? 5.019 -0.306 -5.635 1.00 87.62 88 ASN A C 1
ATOM 728 O O . ASN A 1 88 ? 5.809 -0.167 -6.572 1.00 87.62 88 ASN A O 1
ATOM 732 N N . GLU A 1 89 ? 5.181 -1.257 -4.712 1.00 89.44 89 GLU A N 1
ATOM 733 C CA . GLU A 1 89 ? 6.272 -2.230 -4.770 1.00 89.44 89 GLU A CA 1
ATOM 734 C C . GLU A 1 89 ? 6.160 -3.103 -6.026 1.00 89.44 89 GLU A C 1
ATOM 736 O O . GLU A 1 89 ? 7.109 -3.201 -6.811 1.00 89.44 89 GLU A O 1
ATOM 741 N N . ARG A 1 90 ? 4.970 -3.666 -6.284 1.00 90.62 90 ARG A N 1
ATOM 742 C CA . ARG A 1 90 ? 4.686 -4.459 -7.493 1.00 90.62 90 ARG A CA 1
ATOM 743 C C . ARG A 1 90 ? 4.939 -3.654 -8.762 1.00 90.62 90 ARG A C 1
ATOM 745 O O . ARG A 1 90 ? 5.477 -4.175 -9.739 1.00 90.62 90 ARG A O 1
ATOM 752 N N . LYS A 1 91 ? 4.543 -2.379 -8.785 1.00 92.25 91 LYS A N 1
ATOM 753 C CA . LYS A 1 91 ? 4.786 -1.478 -9.920 1.00 92.25 91 LYS A CA 1
ATOM 754 C C . LYS A 1 91 ? 6.279 -1.213 -10.114 1.00 92.25 91 LYS A C 1
ATOM 756 O O . LYS A 1 91 ? 6.746 -1.267 -11.250 1.00 92.25 91 LYS A O 1
ATOM 761 N N . SER A 1 92 ? 7.024 -0.984 -9.034 1.00 91.62 92 SER A N 1
ATOM 762 C CA . SER A 1 92 ? 8.476 -0.791 -9.086 1.00 91.62 92 SER A CA 1
ATOM 763 C C . SER A 1 92 ? 9.189 -2.031 -9.630 1.00 91.62 92 SER A C 1
ATOM 765 O O . SER A 1 92 ? 10.025 -1.915 -10.524 1.00 91.62 92 SER A O 1
ATOM 767 N N . ASN A 1 93 ? 8.799 -3.224 -9.175 1.00 92.69 93 ASN A N 1
ATOM 768 C CA . ASN A 1 93 ? 9.357 -4.490 -9.659 1.00 92.69 93 ASN A CA 1
ATOM 769 C C . ASN A 1 93 ? 9.065 -4.717 -11.152 1.00 92.69 93 ASN A C 1
ATOM 771 O O . ASN A 1 93 ? 9.973 -5.041 -11.913 1.00 92.69 93 ASN A O 1
ATOM 775 N N . ARG A 1 94 ? 7.837 -4.436 -11.614 1.00 95.19 94 ARG A N 1
ATOM 776 C CA . ARG A 1 94 ? 7.496 -4.507 -13.048 1.00 95.19 94 ARG A CA 1
ATOM 777 C C . ARG A 1 94 ? 8.339 -3.560 -13.904 1.00 95.19 94 ARG A C 1
ATOM 779 O O . ARG A 1 94 ? 8.781 -3.937 -14.985 1.00 95.19 94 ARG A O 1
ATOM 786 N N . LEU A 1 95 ? 8.575 -2.338 -13.427 1.00 94.94 95 LEU A N 1
ATOM 787 C CA . LEU A 1 95 ? 9.424 -1.375 -14.133 1.00 94.94 95 LEU A CA 1
ATOM 788 C C . LEU A 1 95 ? 10.885 -1.833 -14.160 1.00 94.94 95 LEU A C 1
ATOM 790 O O . LEU A 1 95 ? 11.530 -1.726 -15.200 1.00 94.94 95 LEU A O 1
ATOM 794 N N . TYR A 1 96 ? 11.394 -2.392 -13.060 1.00 94.75 96 TYR A N 1
ATOM 795 C CA . TYR A 1 96 ? 12.721 -3.005 -13.031 1.00 94.75 96 TYR A CA 1
ATOM 796 C C . TYR A 1 96 ? 12.870 -4.087 -14.109 1.00 94.75 96 TYR A C 1
ATOM 798 O O . TYR A 1 96 ? 13.828 -4.043 -14.886 1.00 94.75 96 TYR A O 1
ATOM 806 N N . ASP A 1 97 ? 11.918 -5.018 -14.192 1.00 95.31 97 ASP A N 1
ATOM 807 C CA . ASP A 1 97 ? 11.956 -6.112 -15.166 1.00 95.31 97 ASP A CA 1
ATOM 808 C C . ASP A 1 97 ? 11.869 -5.605 -16.610 1.00 95.31 97 ASP A C 1
ATOM 810 O O . ASP A 1 97 ? 12.645 -6.044 -17.460 1.00 95.31 97 ASP A O 1
ATOM 814 N N . HIS A 1 98 ? 11.024 -4.604 -16.871 1.00 95.75 98 HIS A N 1
ATOM 815 C CA . HIS A 1 98 ? 10.946 -3.956 -18.180 1.00 95.75 98 HIS A CA 1
ATOM 816 C C . HIS A 1 98 ? 12.293 -3.343 -18.606 1.00 95.75 98 HIS A C 1
ATOM 818 O O . HIS A 1 98 ? 12.788 -3.600 -19.704 1.00 95.75 98 HIS A O 1
ATOM 824 N N . TYR A 1 99 ? 12.948 -2.574 -17.728 1.00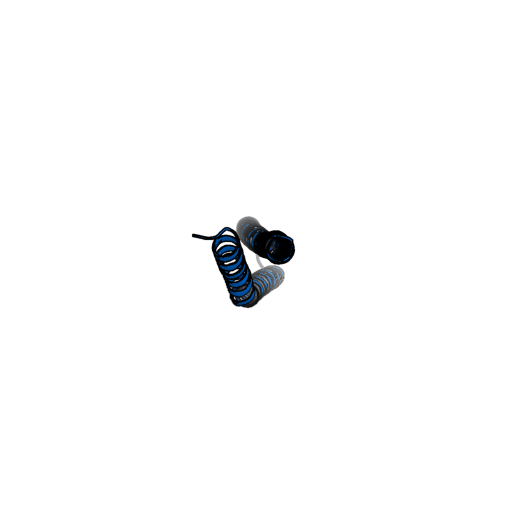 92.69 99 TYR A N 1
ATOM 825 C CA . TYR A 1 99 ? 14.256 -1.987 -18.048 1.00 92.69 99 TYR A CA 1
ATOM 826 C C . TYR A 1 99 ? 15.375 -3.030 -18.148 1.00 92.69 99 TYR A C 1
ATOM 828 O O . TYR A 1 99 ? 16.329 -2.835 -18.905 1.00 92.69 99 TYR A O 1
ATOM 836 N N . ARG A 1 100 ? 15.259 -4.148 -17.427 1.00 93.88 100 ARG A N 1
ATOM 837 C CA . ARG A 1 100 ? 16.174 -5.288 -17.542 1.00 93.88 100 ARG A CA 1
ATOM 838 C C . ARG A 1 100 ? 16.085 -5.951 -18.914 1.00 93.88 100 ARG A C 1
ATOM 840 O O . ARG A 1 100 ? 17.119 -6.355 -19.447 1.00 93.88 100 ARG A O 1
ATOM 847 N N . GLU A 1 101 ? 14.889 -6.065 -19.478 1.00 94.88 101 GLU A N 1
ATOM 848 C CA . GLU A 1 101 ? 14.674 -6.605 -20.822 1.00 94.88 101 GLU A CA 1
ATOM 849 C C . GLU A 1 101 ? 15.264 -5.684 -21.896 1.00 94.88 101 GLU A C 1
ATOM 851 O O . GLU A 1 101 ? 16.139 -6.118 -22.646 1.00 94.88 101 GLU A O 1
ATOM 856 N N . LEU A 1 102 ? 14.947 -4.385 -21.850 1.00 92.62 102 LEU A N 1
ATOM 857 C CA . LEU A 1 102 ? 15.543 -3.379 -22.742 1.00 92.62 102 LEU A CA 1
ATOM 858 C C . LEU A 1 102 ? 17.077 -3.348 -22.659 1.00 92.62 102 LEU A C 1
ATOM 860 O O . LEU A 1 102 ? 17.778 -3.184 -23.660 1.00 92.62 102 LEU A O 1
ATOM 864 N N . TYR A 1 103 ? 17.632 -3.513 -21.454 1.00 91.00 103 TYR A N 1
ATOM 865 C CA . TYR A 1 103 ? 19.076 -3.615 -21.264 1.00 91.00 103 TYR A CA 1
ATOM 866 C C . TYR A 1 103 ? 19.663 -4.857 -21.946 1.00 91.00 103 TYR A C 1
ATOM 868 O O . TYR A 1 103 ? 20.742 -4.767 -22.534 1.00 91.00 103 TYR A O 1
ATOM 876 N N . ARG A 1 104 ? 18.981 -6.008 -21.878 1.00 90.62 104 ARG A N 1
ATOM 877 C CA . ARG A 1 104 ? 19.415 -7.254 -22.530 1.00 90.62 104 ARG A CA 1
ATOM 878 C C . ARG A 1 104 ? 19.383 -7.132 -24.048 1.00 90.62 104 ARG A C 1
ATOM 880 O O . ARG A 1 104 ? 20.371 -7.489 -24.680 1.00 90.62 104 ARG A O 1
ATOM 887 N N . GLU A 1 105 ? 18.309 -6.592 -24.612 1.00 90.31 105 GLU A N 1
ATOM 888 C CA . GLU A 1 105 ? 18.193 -6.331 -26.054 1.00 90.31 105 GLU A CA 1
ATOM 889 C C . GLU A 1 105 ? 19.316 -5.411 -26.542 1.00 90.31 105 GLU A C 1
ATOM 891 O O . GLU A 1 105 ? 20.045 -5.747 -27.471 1.00 90.31 105 GLU A O 1
ATOM 896 N N . ALA A 1 106 ? 19.553 -4.301 -25.836 1.00 86.19 106 ALA A N 1
ATOM 897 C CA . ALA A 1 106 ? 20.632 -3.369 -26.159 1.00 86.19 106 ALA A CA 1
ATOM 898 C C . ALA A 1 106 ? 22.046 -3.961 -25.997 1.00 86.19 106 ALA A C 1
ATOM 900 O O . ALA A 1 106 ? 23.007 -3.383 -26.503 1.00 86.19 106 ALA A O 1
ATOM 901 N N . CYS A 1 107 ? 22.204 -5.061 -25.252 1.00 84.69 107 CYS A N 1
ATOM 902 C CA . CYS A 1 107 ? 23.464 -5.801 -25.203 1.00 84.69 107 CYS A CA 1
ATOM 903 C C . CYS A 1 107 ? 23.606 -6.781 -26.369 1.00 84.69 107 CYS A C 1
ATOM 905 O O . CYS A 1 107 ? 24.721 -6.927 -26.842 1.00 84.69 107 CYS A O 1
ATOM 907 N N . ARG A 1 108 ? 22.514 -7.412 -26.822 1.00 83.38 108 ARG A N 1
ATOM 908 C CA . ARG A 1 108 ? 22.523 -8.376 -27.936 1.00 83.38 108 ARG A CA 1
ATOM 909 C C . ARG A 1 108 ? 22.777 -7.702 -29.284 1.00 83.38 108 ARG A C 1
ATOM 911 O O . ARG A 1 108 ? 23.641 -8.141 -30.019 1.00 83.38 108 ARG A O 1
ATOM 918 N N . HIS A 1 109 ? 22.134 -6.565 -29.546 1.00 66.31 109 HIS A N 1
ATOM 919 C CA . HIS A 1 109 ? 22.338 -5.784 -30.779 1.00 66.31 109 HIS A CA 1
ATOM 920 C C . HIS A 1 109 ? 23.709 -5.095 -30.887 1.00 66.31 109 HIS A C 1
ATOM 922 O O . HIS A 1 109 ? 23.923 -4.291 -31.784 1.00 66.31 109 HIS A O 1
ATOM 928 N N . LYS A 1 110 ? 24.618 -5.336 -29.940 1.00 56.19 110 LYS A N 1
ATOM 929 C CA . LYS A 1 110 ? 26.004 -4.869 -30.004 1.00 56.19 110 LYS A CA 1
ATOM 930 C C . LYS A 1 110 ? 26.961 -5.920 -30.566 1.00 56.19 110 LYS A C 1
ATOM 932 O O . LYS A 1 110 ? 28.106 -5.568 -30.812 1.00 56.19 110 LYS A O 1
ATOM 937 N N . ASP A 1 111 ? 26.496 -7.161 -30.706 1.00 52.34 111 ASP A N 1
ATOM 938 C CA . ASP A 1 111 ? 27.268 -8.287 -31.233 1.00 52.34 111 ASP A CA 1
ATOM 939 C C . ASP A 1 111 ? 26.951 -8.552 -32.727 1.00 52.34 111 ASP A C 1
ATOM 941 O O . ASP A 1 111 ? 27.535 -9.457 -33.316 1.00 52.34 111 ASP A O 1
ATOM 945 N N . ASP A 1 112 ? 26.055 -7.753 -33.332 1.00 48.12 112 ASP A N 1
ATOM 946 C CA . ASP A 1 112 ? 25.599 -7.858 -34.733 1.00 48.12 112 ASP A CA 1
ATOM 947 C C . ASP A 1 112 ? 26.163 -6.747 -35.668 1.00 48.12 112 ASP A C 1
ATOM 949 O O . ASP A 1 112 ? 25.840 -6.750 -36.856 1.00 48.12 112 ASP A O 1
ATOM 953 N N . ASP A 1 113 ? 26.994 -5.822 -35.157 1.00 43.22 113 ASP A N 1
ATOM 954 C CA . ASP A 1 113 ? 27.715 -4.758 -35.902 1.00 43.22 113 ASP A CA 1
ATOM 955 C C . ASP A 1 113 ? 29.241 -4.956 -35.791 1.00 43.22 113 ASP A C 1
ATOM 957 O O . ASP A 1 113 ? 29.961 -4.687 -36.782 1.00 43.22 113 ASP A O 1
#

Organism: NCBI:txid2320868

Sequence (113 aa):
MSKKSSYKRKMDEYKNASNNIRRYEPQIQTSLDIIKNTIRGFEVVYSQSGSFYGDVADNFEHKSQEVNDRLNSIVNRCSDYYRNIEDNERKSNRLYDHYRELYREACRHKDDD

pLDDT: mean 80.49, std 11.05, range [43.22, 95.75]

Foldseek 3Di:
DDLLVVLVVLLVVLVVLLVVLVVCLVVLVVVLVVLVVVLVVLVVVLVPVPPDDDPVNVVVVVVSVVVSVVSVVVSVVSVVVSVVSVVSSVVSVVSSVVSVVVSVVSVVVVVVD